Protein AF-A0AAV5FPY8-F1 (afdb_monomer_lite)

InterPro domains:
  IPR041118 Disease resistance, N-terminal [PF18052] (12-87)

Organism: NCBI:txid191504

Foldseek 3Di:
DPVVVVVVVVVVVVVVVVVVCCVVVVVVVVVVVVVVVVVVVVVVVVVVVVVVVVLVVCVVPDVVSVVVVVVVVVVVVVVVVVVVVVVDPVVVPVPPD

Radius of gyration: 26.72 Å; chains: 1; bounding box: 49×19×83 Å

Sequence (97 aa):
MAGVTALLTSAAVKMAGDKLGNVIGGQVNLFWNFSNNLEDMKDTLESLAAVLKDAERRSVREESVRLWLKRLKHAALEISDMLDEFQDPETQETAKV

Secondary structure (DSSP, 8-state):
--HHHHHHHHHHHHHHHHHHHHHHHHHHHHHHHHHHHHHHHHHHHHHHHHHHHHHHHHHTT-HHHHHHHHHHHHHHHHHHHHHHHHH-GGGGGGG--

pLDDT: mean 79.36, std 12.3, range [41.28, 97.25]

Structure (mmCIF, N/CA/C/O backbone):
data_AF-A0AAV5FPY8-F1
#
_entry.id   AF-A0AAV5FPY8-F1
#
loop_
_atom_site.group_PDB
_atom_site.id
_atom_site.type_symbol
_atom_site.label_atom_id
_atom_site.label_alt_id
_atom_site.label_comp_id
_atom_site.label_asym_id
_atom_site.label_entity_id
_atom_site.label_seq_id
_atom_site.pdbx_PDB_ins_code
_atom_site.Cartn_x
_atom_site.Cartn_y
_atom_site.Cartn_z
_atom_site.occupancy
_atom_site.B_iso_or_equiv
_atom_site.auth_seq_id
_atom_site.auth_comp_id
_atom_site.auth_asym_id
_atom_site.auth_atom_id
_atom_site.pdbx_PDB_model_num
ATOM 1 N N . MET A 1 1 ? 26.726 0.718 -60.281 1.00 55.84 1 MET A N 1
ATOM 2 C CA . MET A 1 1 ? 26.732 0.357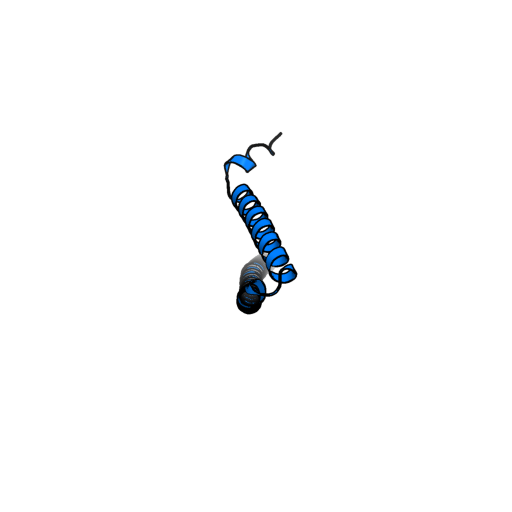 -58.842 1.00 55.84 1 MET A CA 1
ATOM 3 C C . MET A 1 1 ? 25.645 1.111 -58.046 1.00 55.84 1 MET A C 1
ATOM 5 O O . MET A 1 1 ? 25.908 1.540 -56.936 1.00 55.84 1 MET A O 1
ATOM 9 N N . ALA A 1 2 ? 24.418 1.281 -58.568 1.00 60.22 2 AL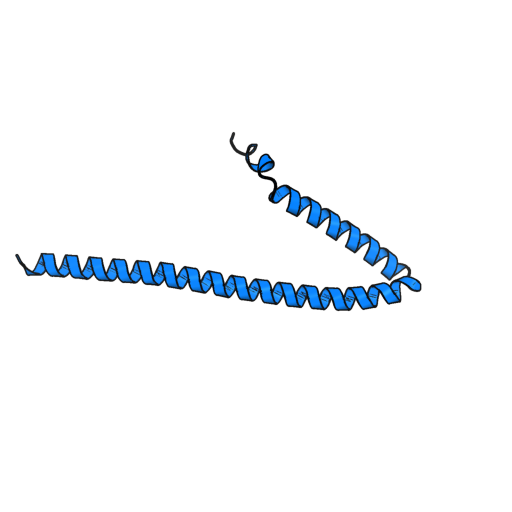A A N 1
ATOM 10 C CA . ALA A 1 2 ? 23.353 2.036 -57.876 1.00 60.22 2 ALA A CA 1
ATOM 11 C C . ALA A 1 2 ? 22.453 1.164 -56.971 1.00 60.22 2 ALA A C 1
ATOM 13 O O . ALA A 1 2 ? 21.879 1.656 -56.005 1.00 60.22 2 ALA A O 1
ATOM 14 N N . GLY A 1 3 ? 22.346 -0.139 -57.258 1.00 64.62 3 GLY A N 1
ATOM 15 C CA . GLY A 1 3 ? 21.446 -1.042 -56.530 1.00 64.62 3 GLY A CA 1
ATOM 16 C C . GLY A 1 3 ? 21.872 -1.335 -55.089 1.00 64.62 3 GLY A C 1
ATOM 17 O O . GLY A 1 3 ? 21.029 -1.388 -54.202 1.00 64.62 3 GLY A O 1
ATOM 18 N N . VAL A 1 4 ? 23.175 -1.474 -54.826 1.00 66.94 4 VAL A N 1
ATOM 19 C CA . VAL A 1 4 ? 23.682 -1.831 -53.486 1.00 66.94 4 VAL A CA 1
ATOM 20 C C . VAL A 1 4 ? 23.498 -0.681 -52.490 1.00 66.94 4 VAL A C 1
ATOM 22 O O . VAL A 1 4 ? 23.076 -0.908 -51.361 1.00 66.94 4 VAL A O 1
ATOM 25 N N . THR A 1 5 ? 23.740 0.562 -52.911 1.00 59.78 5 THR A N 1
ATOM 26 C CA . THR A 1 5 ? 23.597 1.745 -52.050 1.00 59.78 5 THR A CA 1
ATOM 27 C C . THR A 1 5 ? 22.146 1.950 -51.613 1.00 59.78 5 THR A C 1
ATOM 29 O O . THR A 1 5 ? 21.889 2.159 -50.433 1.00 59.78 5 THR A O 1
ATOM 32 N N . ALA A 1 6 ? 21.187 1.799 -52.534 1.00 60.16 6 ALA A N 1
ATOM 33 C CA . ALA A 1 6 ? 19.759 1.906 -52.228 1.00 60.16 6 ALA A CA 1
ATOM 34 C C . ALA A 1 6 ? 19.284 0.829 -51.232 1.00 60.16 6 ALA A C 1
ATOM 36 O O . ALA A 1 6 ? 18.508 1.122 -50.320 1.00 60.16 6 ALA A O 1
ATOM 37 N N . LEU A 1 7 ? 19.788 -0.404 -51.360 1.00 74.69 7 LEU A N 1
ATOM 38 C CA . LEU A 1 7 ? 19.485 -1.489 -50.424 1.00 74.69 7 LEU A CA 1
ATOM 39 C C . LEU A 1 7 ? 20.008 -1.186 -49.015 1.00 74.69 7 LEU A C 1
ATOM 41 O O . LEU A 1 7 ? 19.252 -1.313 -48.051 1.00 74.69 7 LEU A O 1
ATOM 45 N N . LEU A 1 8 ? 21.252 -0.716 -48.892 1.00 75.00 8 LEU A N 1
ATOM 46 C CA . LEU A 1 8 ? 21.839 -0.334 -47.602 1.00 75.00 8 LEU A CA 1
ATOM 47 C C . LEU A 1 8 ? 21.066 0.813 -46.936 1.00 75.00 8 LEU A C 1
ATOM 49 O O . LEU A 1 8 ? 20.765 0.736 -45.745 1.00 75.00 8 LEU A O 1
ATOM 53 N N . THR A 1 9 ? 20.669 1.837 -47.698 1.00 73.88 9 THR A N 1
ATOM 54 C CA . THR A 1 9 ? 19.834 2.934 -47.185 1.00 73.88 9 THR A CA 1
ATOM 55 C C . THR A 1 9 ? 18.484 2.421 -46.679 1.00 73.88 9 THR A C 1
ATOM 57 O O . THR A 1 9 ? 18.057 2.783 -45.585 1.00 73.88 9 THR A O 1
ATOM 60 N N . SER A 1 10 ? 17.829 1.530 -47.427 1.00 68.31 10 SER A N 1
ATOM 61 C CA . SER A 1 10 ? 16.537 0.964 -47.020 1.00 68.31 10 SER A CA 1
ATOM 62 C C . SER A 1 10 ? 16.631 0.113 -45.747 1.00 68.31 10 SER A C 1
ATOM 64 O O . SER A 1 10 ? 15.748 0.179 -44.892 1.00 68.31 10 SER A O 1
ATOM 66 N N . ALA A 1 11 ? 17.722 -0.640 -45.580 1.00 79.88 11 ALA A N 1
ATOM 67 C CA . ALA A 1 11 ? 17.970 -1.439 -44.387 1.00 79.88 11 ALA A CA 1
ATOM 68 C C . ALA A 1 11 ? 18.213 -0.556 -43.153 1.00 79.88 11 ALA A C 1
ATOM 70 O O . ALA A 1 11 ? 17.674 -0.836 -42.083 1.00 79.88 11 ALA A O 1
ATOM 71 N N . ALA A 1 12 ? 18.964 0.539 -43.309 1.00 77.69 12 ALA A N 1
ATOM 72 C CA . ALA A 1 12 ? 19.216 1.487 -42.227 1.00 77.69 12 ALA A CA 1
ATOM 73 C C . ALA A 1 12 ? 17.926 2.170 -41.737 1.00 77.69 12 ALA A C 1
ATOM 75 O O . ALA A 1 12 ? 17.711 2.274 -40.530 1.00 77.69 12 ALA A O 1
ATOM 76 N N . VAL A 1 13 ? 17.039 2.579 -42.654 1.00 77.06 13 VAL A N 1
ATOM 77 C CA . VAL A 1 13 ? 15.744 3.193 -42.304 1.00 77.06 13 VAL A CA 1
ATOM 78 C C . VAL A 1 13 ? 14.841 2.208 -41.562 1.00 77.06 13 VAL A C 1
ATOM 80 O O . VAL A 1 13 ? 14.256 2.575 -40.546 1.00 77.06 13 VAL A O 1
ATOM 83 N N . LYS A 1 14 ? 14.765 0.949 -42.016 1.00 81.88 14 LYS A N 1
ATOM 84 C CA . LYS A 1 14 ? 14.007 -0.098 -41.312 1.00 81.88 14 LYS A CA 1
ATOM 85 C C . LYS A 1 14 ? 14.545 -0.334 -39.905 1.00 81.88 14 LYS A C 1
ATOM 87 O O . LYS A 1 14 ? 13.786 -0.255 -38.952 1.00 81.88 14 LYS A O 1
ATOM 92 N N . MET A 1 15 ? 15.859 -0.502 -39.761 1.00 81.06 15 MET A N 1
ATOM 93 C CA . MET A 1 15 ? 16.490 -0.698 -38.454 1.00 81.06 15 MET A CA 1
ATOM 94 C C . MET A 1 15 ? 16.248 0.481 -37.499 1.00 81.06 15 MET A C 1
ATOM 96 O O . MET A 1 15 ? 16.036 0.273 -36.305 1.00 81.06 15 MET A O 1
ATOM 100 N N . ALA A 1 16 ? 16.280 1.717 -38.006 1.00 78.25 16 ALA A N 1
ATOM 101 C CA . ALA A 1 16 ? 15.956 2.901 -37.216 1.00 78.25 16 ALA A CA 1
ATOM 102 C C . ALA A 1 16 ? 14.478 2.915 -36.793 1.00 78.25 16 ALA A C 1
ATOM 104 O O . ALA A 1 16 ? 14.186 3.187 -35.630 1.00 78.25 16 ALA A O 1
ATOM 105 N N . GLY A 1 17 ? 13.564 2.568 -37.704 1.00 78.94 17 GLY A N 1
ATOM 106 C CA . GLY A 1 17 ? 12.137 2.427 -37.413 1.00 78.94 17 GLY A CA 1
ATOM 107 C C . GLY A 1 17 ? 11.853 1.357 -36.360 1.00 78.94 17 GLY A C 1
ATOM 108 O O . GLY A 1 17 ? 11.153 1.630 -35.390 1.00 78.94 17 GLY A O 1
ATOM 109 N N . ASP A 1 18 ? 12.466 0.182 -36.490 1.00 83.25 18 ASP A N 1
ATOM 110 C CA . ASP A 1 18 ? 12.307 -0.931 -35.551 1.00 83.25 18 ASP A CA 1
ATOM 111 C C . ASP A 1 18 ? 12.846 -0.569 -34.159 1.00 83.25 18 ASP A C 1
ATOM 113 O O . ASP A 1 18 ? 12.193 -0.825 -33.147 1.00 83.25 18 ASP A O 1
ATOM 117 N N . LYS A 1 19 ? 14.010 0.097 -34.087 1.00 78.69 19 LYS A N 1
ATOM 118 C CA . LYS A 1 19 ? 14.564 0.594 -32.817 1.00 78.69 19 LYS A CA 1
ATOM 119 C C . LYS A 1 19 ? 13.665 1.644 -32.170 1.00 78.69 19 LYS A C 1
ATOM 121 O O . LYS A 1 19 ? 13.426 1.555 -30.969 1.00 78.69 19 LYS A O 1
ATOM 126 N N . LEU A 1 20 ? 13.170 2.617 -32.936 1.00 74.69 20 LEU A N 1
ATOM 127 C CA . LEU A 1 20 ? 12.266 3.650 -32.422 1.00 74.69 20 LEU A CA 1
ATOM 128 C C . LEU A 1 20 ? 10.943 3.044 -31.942 1.00 74.69 20 LEU A C 1
ATOM 130 O O . LEU A 1 20 ? 10.497 3.365 -30.845 1.00 74.69 20 LEU A O 1
ATOM 134 N N . GLY A 1 21 ? 10.360 2.124 -32.713 1.00 72.75 21 GLY A N 1
ATOM 135 C CA . GLY A 1 21 ? 9.151 1.398 -32.332 1.00 72.75 21 GLY A CA 1
ATOM 136 C C . GLY A 1 21 ? 9.340 0.575 -31.058 1.00 72.75 21 GLY A C 1
ATOM 137 O O . GLY A 1 21 ? 8.484 0.612 -30.180 1.00 72.75 21 GLY A O 1
ATOM 138 N N . ASN A 1 22 ? 10.483 -0.098 -30.907 1.00 80.31 22 ASN A N 1
ATOM 139 C CA . ASN A 1 22 ? 10.794 -0.866 -29.703 1.00 80.31 22 ASN A CA 1
ATOM 140 C C . ASN A 1 22 ? 11.023 0.028 -28.472 1.00 80.31 22 ASN A C 1
ATOM 142 O O . ASN A 1 22 ? 10.545 -0.292 -27.387 1.00 80.31 22 ASN A O 1
ATOM 146 N N . VAL A 1 23 ? 11.716 1.163 -28.626 1.00 76.81 23 VAL A N 1
ATOM 147 C CA . VAL A 1 23 ? 11.929 2.127 -27.530 1.00 76.81 23 VAL A CA 1
ATOM 148 C C . VAL A 1 23 ? 10.604 2.751 -27.089 1.00 76.81 23 VAL A C 1
ATOM 150 O O . VAL A 1 23 ? 10.298 2.743 -25.899 1.00 76.81 23 VAL A O 1
ATOM 153 N N . ILE A 1 24 ? 9.796 3.242 -28.032 1.00 76.75 24 ILE A N 1
ATOM 154 C CA . ILE A 1 24 ? 8.501 3.871 -27.738 1.00 76.75 24 ILE A CA 1
ATOM 155 C C . ILE A 1 24 ? 7.517 2.840 -27.172 1.00 76.75 24 ILE A C 1
ATOM 157 O O . ILE A 1 24 ? 6.885 3.090 -26.149 1.00 76.75 24 ILE A O 1
ATOM 161 N N . GLY A 1 25 ? 7.419 1.661 -27.792 1.00 77.62 25 GLY A N 1
ATOM 162 C CA . GLY A 1 25 ? 6.557 0.576 -27.322 1.00 77.62 25 GLY A CA 1
ATOM 163 C C . GLY A 1 25 ? 6.951 0.083 -25.930 1.00 77.62 25 GLY A C 1
ATOM 164 O O . GLY A 1 25 ? 6.086 -0.103 -25.076 1.00 77.62 25 GLY A O 1
ATOM 165 N N . GLY A 1 26 ? 8.254 -0.048 -25.665 1.00 79.44 26 GLY A N 1
ATOM 166 C CA . GLY A 1 26 ? 8.778 -0.391 -24.345 1.00 79.44 26 GLY A CA 1
ATOM 167 C C . GLY A 1 26 ? 8.437 0.657 -23.284 1.00 79.44 26 GLY A C 1
ATOM 168 O O . GLY A 1 26 ? 7.967 0.298 -22.208 1.00 79.44 26 GLY A O 1
ATOM 169 N N . GLN A 1 27 ? 8.609 1.946 -23.589 1.00 76.56 27 GLN A N 1
ATOM 170 C CA . GLN A 1 27 ? 8.281 3.040 -22.666 1.00 76.56 27 GLN A CA 1
ATOM 171 C C . GLN A 1 27 ? 6.781 3.120 -22.354 1.00 76.56 27 GLN A C 1
ATOM 173 O O . GLN A 1 27 ? 6.412 3.258 -21.190 1.00 76.56 27 GLN A O 1
ATOM 178 N N . VAL A 1 28 ? 5.913 2.982 -23.360 1.00 81.25 28 VAL A N 1
ATOM 179 C CA . VAL A 1 28 ? 4.452 2.977 -23.167 1.00 81.25 28 VAL A CA 1
ATOM 180 C C . VAL A 1 28 ? 4.009 1.772 -22.338 1.00 81.25 28 VAL A C 1
ATOM 182 O O . VAL A 1 28 ? 3.194 1.920 -21.431 1.00 81.25 28 VAL A O 1
ATOM 185 N N . ASN A 1 29 ? 4.577 0.591 -22.597 1.00 81.88 29 ASN A N 1
ATOM 186 C CA . ASN A 1 29 ? 4.275 -0.610 -21.821 1.00 81.88 29 ASN A CA 1
ATOM 187 C C . ASN A 1 29 ? 4.730 -0.477 -20.357 1.00 81.88 29 ASN A C 1
ATOM 189 O O . ASN A 1 29 ? 3.994 -0.845 -19.447 1.00 81.88 29 ASN A O 1
ATOM 193 N N . LEU A 1 30 ? 5.920 0.086 -20.115 1.00 85.25 30 LEU A N 1
ATOM 194 C CA . LEU A 1 30 ? 6.403 0.377 -18.762 1.00 85.25 30 LEU A CA 1
ATOM 195 C C . LEU A 1 30 ? 5.491 1.365 -18.034 1.00 85.25 30 LEU A C 1
ATOM 197 O O . LEU A 1 30 ? 5.143 1.119 -16.884 1.00 85.25 30 LEU A O 1
ATOM 201 N N . PHE A 1 31 ? 5.078 2.444 -18.705 1.00 84.94 31 PHE A N 1
ATOM 202 C CA . PHE A 1 31 ? 4.154 3.421 -18.137 1.00 84.94 31 PHE A CA 1
ATOM 203 C C . PHE A 1 31 ? 2.816 2.777 -17.764 1.00 84.94 31 PHE A C 1
ATOM 205 O O . PHE A 1 31 ? 2.360 2.948 -16.641 1.00 84.94 31 PHE A O 1
ATOM 212 N N . TRP A 1 32 ? 2.223 1.984 -18.662 1.00 83.75 32 TRP A N 1
ATOM 213 C CA . TRP A 1 32 ? 0.945 1.316 -18.404 1.00 83.75 32 TRP A CA 1
ATOM 214 C C . TRP A 1 32 ? 1.029 0.323 -17.242 1.00 83.75 32 TRP A C 1
ATOM 216 O O . TRP A 1 32 ? 0.194 0.348 -16.344 1.00 83.75 32 TRP A O 1
ATOM 226 N N . ASN A 1 33 ? 2.075 -0.508 -17.211 1.00 86.50 33 ASN A N 1
ATOM 227 C CA . ASN A 1 33 ? 2.298 -1.443 -16.107 1.00 86.50 33 ASN A CA 1
ATOM 228 C C . ASN A 1 33 ? 2.513 -0.708 -14.782 1.00 86.50 33 ASN A C 1
ATOM 230 O O . ASN A 1 33 ? 1.980 -1.118 -13.756 1.00 86.50 33 ASN A O 1
ATOM 234 N N . PHE A 1 34 ? 3.262 0.394 -14.798 1.00 80.38 34 PHE A N 1
ATOM 235 C CA . PHE A 1 34 ? 3.462 1.219 -13.615 1.00 80.38 34 PHE A CA 1
ATOM 236 C C . PHE A 1 34 ? 2.155 1.869 -13.140 1.00 80.38 34 PHE A C 1
ATOM 238 O O . PHE A 1 34 ? 1.872 1.841 -11.946 1.00 80.38 34 PHE A O 1
ATOM 245 N N . SER A 1 35 ? 1.329 2.392 -14.051 1.00 80.19 35 SER A N 1
ATOM 246 C CA . SER A 1 35 ? 0.007 2.934 -13.720 1.00 80.19 35 SER A CA 1
ATOM 247 C C . SER A 1 35 ? -0.913 1.884 -13.100 1.00 80.19 35 SER A C 1
ATOM 249 O O . SER A 1 35 ? -1.497 2.164 -12.058 1.00 80.19 35 SER A O 1
ATOM 251 N N . ASN A 1 36 ? -0.983 0.677 -13.670 1.00 86.81 36 ASN A N 1
ATOM 252 C CA . ASN A 1 36 ? -1.776 -0.418 -13.100 1.00 86.81 36 ASN A CA 1
ATOM 253 C C . ASN A 1 36 ? -1.281 -0.792 -11.695 1.00 86.81 36 ASN A C 1
ATOM 255 O O . ASN A 1 36 ? -2.079 -0.915 -10.775 1.00 86.81 36 ASN A O 1
ATOM 259 N N . ASN A 1 37 ? 0.039 -0.884 -11.495 1.00 85.12 37 ASN A N 1
ATOM 260 C CA . ASN A 1 37 ? 0.607 -1.171 -10.175 1.00 85.12 37 ASN A CA 1
ATOM 261 C C . ASN A 1 37 ? 0.244 -0.092 -9.138 1.00 85.12 37 ASN A C 1
ATOM 263 O O . ASN A 1 37 ? -0.020 -0.415 -7.983 1.00 85.12 37 ASN A O 1
ATOM 267 N N . LEU A 1 38 ? 0.234 1.190 -9.527 1.00 79.06 38 LEU A N 1
ATOM 268 C CA . LEU A 1 38 ? -0.185 2.278 -8.637 1.00 79.06 38 LEU A CA 1
ATOM 269 C C . LEU A 1 38 ? -1.682 2.215 -8.307 1.00 79.06 38 LEU A C 1
ATOM 271 O O . LEU A 1 38 ? -2.067 2.543 -7.185 1.00 79.06 38 LEU A O 1
ATOM 275 N N . GLU A 1 39 ? -2.515 1.798 -9.260 1.00 86.44 39 GLU A N 1
ATOM 276 C CA . GLU A 1 39 ? -3.948 1.587 -9.043 1.00 86.44 39 GLU A CA 1
ATOM 277 C C . GLU A 1 39 ? -4.198 0.420 -8.075 1.00 86.44 39 GLU A C 1
ATOM 279 O O . GLU A 1 39 ? -4.872 0.606 -7.063 1.00 86.44 39 GLU A O 1
ATOM 284 N N . ASP A 1 40 ? -3.531 -0.720 -8.268 1.00 88.69 40 ASP A N 1
ATOM 285 C CA . ASP A 1 40 ? -3.594 -1.865 -7.346 1.00 88.69 40 ASP A CA 1
ATOM 286 C C . ASP A 1 40 ? -3.114 -1.498 -5.926 1.00 88.69 40 ASP A C 1
ATOM 288 O O . ASP A 1 40 ? -3.693 -1.913 -4.911 1.00 88.69 40 ASP A O 1
ATOM 292 N N . MET A 1 41 ? -2.051 -0.688 -5.826 1.00 81.31 41 MET A N 1
ATOM 293 C CA . MET A 1 41 ? -1.567 -0.162 -4.545 1.00 81.31 41 MET A CA 1
ATOM 294 C C . MET A 1 41 ? -2.611 0.734 -3.877 1.00 81.31 41 MET A C 1
ATOM 296 O O . MET A 1 41 ? -2.823 0.631 -2.666 1.00 81.31 41 MET A O 1
ATOM 300 N N . LYS A 1 42 ? -3.280 1.598 -4.643 1.00 79.06 42 LYS A N 1
ATOM 301 C CA . LYS A 1 42 ? -4.345 2.463 -4.133 1.00 79.06 42 LYS A CA 1
ATOM 302 C C . LYS A 1 42 ? -5.513 1.633 -3.592 1.00 79.06 42 LYS A C 1
ATOM 304 O O . LYS A 1 42 ? -5.921 1.860 -2.455 1.00 79.06 42 LYS A O 1
ATOM 309 N N . ASP A 1 43 ? -5.993 0.645 -4.341 1.00 87.00 43 ASP A N 1
ATOM 310 C CA . ASP A 1 43 ? -7.102 -0.227 -3.928 1.00 87.00 43 ASP A CA 1
ATOM 311 C C . ASP A 1 43 ? -6.768 -1.023 -2.654 1.00 87.00 43 ASP A C 1
ATOM 313 O O . ASP A 1 43 ? -7.593 -1.184 -1.743 1.00 87.00 43 ASP A O 1
ATOM 317 N N . THR A 1 44 ? -5.515 -1.469 -2.543 1.00 87.12 44 THR A N 1
ATOM 318 C CA . THR A 1 44 ? -4.993 -2.115 -1.333 1.00 87.12 44 THR A CA 1
ATOM 319 C C . THR A 1 44 ? -5.026 -1.162 -0.135 1.00 87.12 44 THR A C 1
ATOM 321 O O . THR A 1 44 ? -5.477 -1.5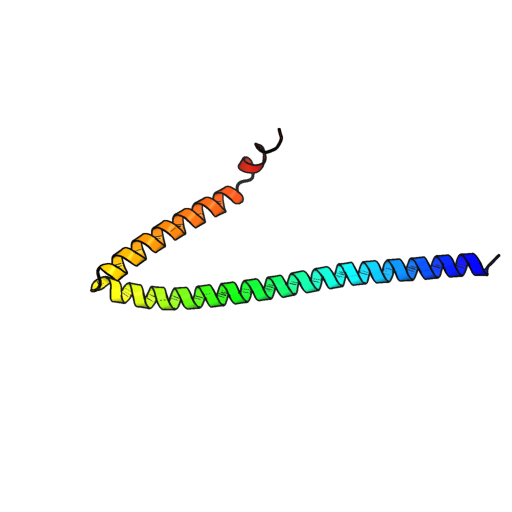43 0.950 1.00 87.12 44 THR A O 1
ATOM 324 N N . LEU A 1 45 ? -4.591 0.090 -0.312 1.00 81.00 45 LEU A N 1
ATOM 325 C CA . LEU A 1 45 ? -4.604 1.102 0.748 1.00 81.00 45 LEU A CA 1
ATOM 326 C C . LEU A 1 45 ? -6.029 1.484 1.170 1.00 81.00 45 LEU A C 1
ATOM 328 O O . LEU A 1 45 ? -6.286 1.632 2.366 1.00 81.00 45 LEU A O 1
ATOM 332 N N . GLU A 1 46 ? -6.970 1.590 0.231 1.00 83.69 46 GLU A N 1
ATOM 333 C CA . GLU A 1 46 ? -8.386 1.832 0.536 1.00 83.69 46 GLU A CA 1
ATOM 334 C C . GLU A 1 46 ? -8.991 0.680 1.354 1.00 83.69 46 GLU A C 1
ATOM 336 O O . GLU A 1 46 ? -9.656 0.910 2.372 1.00 83.69 46 GLU A O 1
ATOM 341 N N . SER A 1 47 ? -8.690 -0.564 0.972 1.00 86.25 47 SER A N 1
ATOM 342 C CA . SER A 1 47 ? -9.108 -1.762 1.710 1.00 86.25 47 SER A CA 1
ATOM 343 C C . SER A 1 47 ? -8.539 -1.779 3.133 1.00 86.25 47 SER A C 1
ATOM 345 O O . SER A 1 47 ? -9.267 -2.021 4.101 1.00 86.25 47 SER A O 1
ATOM 347 N N . LEU A 1 48 ? -7.251 -1.459 3.291 1.00 82.38 48 LEU A N 1
ATOM 348 C CA . LEU A 1 48 ? -6.605 -1.346 4.600 1.00 82.38 48 LEU A CA 1
ATOM 349 C C . LEU A 1 48 ? -7.223 -0.233 5.450 1.00 82.38 48 LEU A C 1
ATOM 351 O O . LEU A 1 48 ? -7.461 -0.446 6.638 1.00 82.38 48 LEU A O 1
ATOM 355 N N . ALA A 1 49 ? -7.538 0.925 4.866 1.00 79.38 49 ALA A N 1
ATOM 356 C CA . ALA A 1 49 ? -8.186 2.022 5.579 1.00 79.38 49 ALA A CA 1
ATOM 357 C C . ALA A 1 49 ? -9.565 1.611 6.122 1.00 79.38 49 ALA A C 1
ATOM 359 O O . ALA A 1 49 ? -9.908 1.933 7.264 1.00 79.38 49 ALA A O 1
ATOM 360 N N . ALA A 1 50 ? -10.339 0.850 5.343 1.00 84.06 50 ALA A N 1
ATOM 361 C CA . ALA A 1 50 ? -11.620 0.310 5.789 1.00 84.06 50 ALA A CA 1
ATOM 362 C C . ALA A 1 50 ? -11.456 -0.664 6.970 1.00 84.06 50 ALA A C 1
ATOM 364 O O . ALA A 1 50 ? -12.168 -0.539 7.972 1.00 84.06 50 ALA A O 1
ATOM 365 N N . VAL A 1 51 ? -10.486 -1.584 6.893 1.00 87.69 51 VAL A N 1
ATOM 366 C CA . VAL A 1 51 ? -10.183 -2.547 7.968 1.00 87.69 51 VAL A CA 1
ATOM 367 C C . VAL A 1 51 ? -9.684 -1.842 9.229 1.00 87.69 51 VAL A C 1
ATOM 369 O O . VAL A 1 51 ? -10.145 -2.150 10.327 1.00 87.69 51 VAL A O 1
ATOM 372 N N . LEU A 1 52 ? -8.790 -0.861 9.096 1.00 86.69 52 LEU A N 1
ATOM 373 C CA . LEU A 1 52 ? -8.278 -0.073 10.219 1.00 86.69 52 LEU A CA 1
ATOM 374 C C . LEU A 1 52 ? -9.394 0.692 10.931 1.00 86.69 52 LEU A C 1
ATOM 376 O O . LEU A 1 52 ? -9.431 0.712 12.159 1.00 86.69 52 LEU A O 1
ATOM 380 N N . LYS A 1 53 ? -10.341 1.259 10.177 1.00 84.25 53 LYS A N 1
ATOM 381 C CA . LYS A 1 53 ? -11.498 1.970 10.733 1.00 84.25 53 LYS A CA 1
ATOM 382 C C . LYS A 1 53 ? -12.421 1.055 11.541 1.00 84.25 53 LYS A C 1
ATOM 384 O O . LYS A 1 53 ? -13.012 1.491 12.528 1.00 84.25 53 LYS A O 1
ATOM 389 N N . ASP A 1 54 ? -12.590 -0.200 11.129 1.00 89.44 54 ASP A N 1
ATOM 390 C CA . ASP A 1 54 ? -13.324 -1.195 11.921 1.00 89.44 54 ASP A CA 1
ATOM 391 C C . ASP A 1 54 ? -12.530 -1.626 13.164 1.00 89.44 54 ASP A C 1
ATOM 393 O O . ASP A 1 54 ? -13.038 -1.588 14.289 1.00 89.44 54 ASP A O 1
ATOM 397 N N . ALA A 1 55 ? -11.248 -1.944 12.975 1.00 87.56 55 ALA A N 1
ATOM 398 C CA . ALA A 1 55 ? -10.349 -2.359 14.042 1.00 87.56 55 ALA A CA 1
ATOM 399 C C . ALA A 1 55 ? -10.224 -1.292 15.143 1.00 87.56 55 ALA A C 1
ATOM 401 O O . ALA A 1 55 ? -10.229 -1.628 16.327 1.00 87.56 55 ALA A O 1
ATOM 402 N N . GLU A 1 56 ? -10.171 -0.006 14.789 1.00 87.12 56 GLU A N 1
ATOM 403 C CA . GLU A 1 56 ? -10.106 1.096 15.750 1.00 87.12 56 GLU A CA 1
ATOM 404 C C . GLU A 1 56 ? -11.335 1.110 16.668 1.00 87.12 56 GLU A C 1
ATOM 406 O O . GLU A 1 56 ? -11.190 1.181 17.891 1.00 87.12 56 GLU A O 1
ATOM 411 N N . ARG A 1 57 ? -12.543 0.929 16.116 1.00 93.88 57 ARG A N 1
ATOM 412 C CA . ARG A 1 57 ? -13.778 0.845 16.914 1.00 93.88 57 ARG A CA 1
ATOM 413 C C . ARG A 1 57 ? -13.768 -0.357 17.854 1.00 93.88 57 ARG A C 1
ATOM 415 O O . ARG A 1 57 ? -14.160 -0.236 19.015 1.00 93.88 57 ARG A O 1
ATOM 422 N N . ARG A 1 58 ? 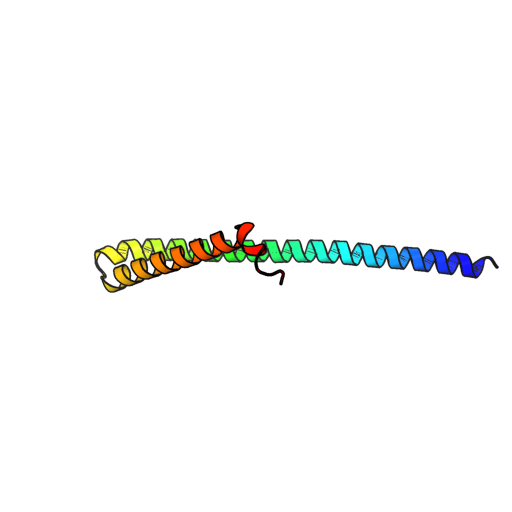-13.304 -1.512 17.369 1.00 95.38 58 ARG A N 1
ATOM 423 C CA . ARG A 1 58 ? -13.218 -2.754 18.153 1.00 95.38 58 ARG A CA 1
ATOM 424 C C . ARG A 1 58 ? -12.172 -2.673 19.264 1.00 95.38 58 ARG A C 1
ATOM 426 O O . ARG A 1 58 ? -12.397 -3.205 20.349 1.00 95.38 58 ARG A O 1
ATOM 433 N N . SER A 1 59 ? -11.082 -1.934 19.053 1.00 93.88 59 SER A N 1
ATOM 434 C CA . SER A 1 59 ? -9.972 -1.788 20.010 1.00 93.88 59 SER A CA 1
ATOM 435 C C . SER A 1 59 ? -10.368 -1.204 21.376 1.00 93.88 59 SER A C 1
ATOM 437 O O . SER A 1 59 ? -9.677 -1.417 22.379 1.00 93.88 59 SER A O 1
ATOM 439 N N . VAL A 1 60 ? -11.506 -0.500 21.433 1.00 94.06 60 VAL A N 1
ATOM 440 C CA . VAL A 1 60 ? -12.090 0.030 22.673 1.00 94.06 60 VAL A CA 1
ATOM 441 C C . VAL A 1 60 ? -12.460 -1.102 23.633 1.00 94.06 60 VAL A C 1
ATOM 443 O O . VAL A 1 60 ? -12.313 -0.959 24.845 1.00 94.06 60 VAL A O 1
ATOM 446 N N . ARG A 1 61 ? -12.938 -2.231 23.098 1.00 95.56 61 ARG A N 1
ATOM 447 C CA . ARG A 1 61 ? -13.479 -3.353 23.880 1.00 95.56 61 ARG A CA 1
ATOM 448 C C . ARG A 1 61 ? -12.629 -4.617 23.771 1.00 95.56 61 ARG A C 1
ATOM 450 O O . ARG A 1 61 ? -12.626 -5.420 24.696 1.00 95.56 61 ARG A O 1
ATOM 457 N N . GLU A 1 62 ? -11.892 -4.780 22.676 1.00 97.25 62 GLU A N 1
ATOM 458 C CA . GLU A 1 62 ? -11.087 -5.964 22.382 1.00 97.25 62 GLU A CA 1
ATOM 459 C C . GLU A 1 62 ? -9.589 -5.664 22.532 1.00 97.25 62 GLU A C 1
ATOM 461 O O . GLU A 1 62 ? -8.967 -4.996 21.701 1.00 97.25 62 GLU A O 1
ATOM 466 N N . GLU A 1 63 ? -8.984 -6.184 23.601 1.00 96.69 63 GLU A N 1
ATOM 467 C CA . GLU A 1 63 ? -7.565 -5.966 23.898 1.00 96.69 63 GLU A CA 1
ATOM 468 C C . GLU A 1 63 ? -6.626 -6.565 22.842 1.00 96.69 63 GLU A C 1
ATOM 470 O O . GLU A 1 63 ? -5.611 -5.954 22.505 1.00 96.69 63 GLU A O 1
ATOM 475 N N . SER A 1 64 ? -6.983 -7.715 22.267 1.00 96.12 64 SER A N 1
ATOM 476 C CA . SER A 1 64 ? -6.229 -8.342 21.176 1.00 96.12 64 SER A CA 1
ATOM 477 C C . SER A 1 64 ? -6.153 -7.440 19.940 1.00 96.12 64 SER A C 1
ATOM 479 O O . SER A 1 64 ? -5.075 -7.267 19.372 1.00 96.12 64 SER A O 1
ATOM 481 N N . VAL A 1 65 ? -7.266 -6.796 19.569 1.00 94.31 65 VAL A N 1
ATOM 482 C CA . VAL A 1 65 ? -7.330 -5.847 18.446 1.00 94.31 65 VAL A CA 1
ATOM 483 C C . VAL A 1 65 ? -6.500 -4.600 18.747 1.00 94.31 65 VAL A C 1
ATOM 485 O O . VAL A 1 65 ? -5.726 -4.147 17.905 1.00 94.31 65 VAL A O 1
ATOM 488 N N . ARG A 1 66 ? -6.585 -4.077 19.975 1.00 93.38 66 ARG A N 1
ATOM 489 C CA . ARG A 1 66 ? -5.762 -2.945 20.423 1.00 93.38 66 ARG A CA 1
ATOM 490 C C . ARG A 1 66 ? -4.265 -3.257 20.372 1.00 93.38 66 ARG A C 1
ATOM 492 O O . ARG A 1 66 ? -3.479 -2.410 19.950 1.00 93.38 66 ARG A O 1
ATOM 499 N N . LEU A 1 67 ? -3.858 -4.451 20.803 1.00 95.38 67 LEU A N 1
ATOM 500 C CA . LEU A 1 67 ? -2.464 -4.890 20.736 1.00 95.38 67 LEU A CA 1
ATOM 501 C C . LEU A 1 67 ? -1.994 -5.032 19.284 1.00 95.38 67 LEU A C 1
ATOM 503 O O . LEU A 1 67 ? -0.899 -4.577 18.954 1.00 95.38 67 LEU A O 1
ATOM 507 N N . TRP A 1 68 ? -2.818 -5.626 18.419 1.00 95.94 68 TRP A N 1
ATOM 508 C CA . TRP A 1 68 ? -2.503 -5.774 17.001 1.00 95.94 68 TRP A CA 1
ATOM 509 C C . TRP A 1 68 ? -2.313 -4.416 16.312 1.00 95.94 68 TRP A C 1
ATOM 511 O O . TRP A 1 68 ? -1.286 -4.210 15.670 1.00 95.94 68 TRP A O 1
ATOM 521 N N . LEU A 1 69 ? -3.208 -3.446 16.539 1.00 89.88 69 LEU A N 1
ATOM 522 C CA . LEU A 1 69 ? -3.072 -2.087 15.997 1.00 89.88 69 LEU A CA 1
ATOM 523 C C . LEU A 1 69 ? -1.804 -1.371 16.477 1.00 89.88 69 LEU A C 1
ATOM 525 O O . LEU A 1 69 ? -1.146 -0.693 15.690 1.00 89.88 69 LEU A O 1
ATOM 529 N N . LYS A 1 70 ? -1.422 -1.536 17.753 1.00 88.50 70 LYS A N 1
ATOM 530 C CA . LYS A 1 70 ? -0.161 -0.976 18.270 1.00 88.50 70 LYS A CA 1
ATOM 531 C C . LYS A 1 70 ? 1.056 -1.544 17.538 1.00 88.50 70 LYS A C 1
ATOM 533 O O . LYS A 1 70 ? 1.951 -0.785 17.180 1.00 88.50 70 LYS A O 1
ATOM 538 N N . ARG A 1 71 ? 1.082 -2.860 17.309 1.00 90.44 71 ARG A N 1
ATOM 539 C CA . ARG A 1 71 ? 2.173 -3.530 16.583 1.00 90.44 71 ARG A CA 1
ATOM 540 C C . ARG A 1 71 ? 2.215 -3.118 15.117 1.00 90.44 71 ARG A C 1
ATOM 542 O O . ARG A 1 71 ? 3.290 -2.831 14.611 1.00 90.44 71 ARG A O 1
ATOM 549 N N . LEU A 1 72 ? 1.054 -3.027 14.471 1.00 88.88 72 LEU A N 1
ATOM 550 C CA . LEU A 1 72 ? 0.953 -2.580 13.086 1.00 88.88 72 LEU A CA 1
ATOM 551 C C . LEU A 1 72 ? 1.470 -1.147 12.918 1.00 88.88 72 LEU A C 1
ATOM 553 O O . LEU A 1 72 ? 2.242 -0.886 12.004 1.00 88.88 72 LEU A O 1
ATOM 557 N N . LYS A 1 73 ? 1.105 -0.234 13.829 1.00 85.25 73 LYS A N 1
ATOM 558 C CA . LYS A 1 73 ? 1.631 1.137 13.830 1.00 85.25 73 LYS A CA 1
ATOM 559 C C . LYS A 1 73 ? 3.155 1.162 13.961 1.00 85.25 73 LYS A C 1
ATOM 561 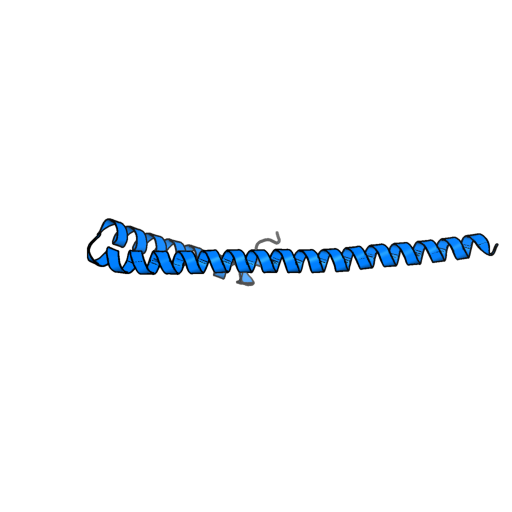O O . LYS A 1 73 ? 3.800 1.933 13.267 1.00 85.25 73 LYS A O 1
ATOM 566 N N . HIS A 1 74 ? 3.715 0.351 14.855 1.00 85.44 74 HIS A N 1
ATOM 567 C CA . HIS A 1 74 ? 5.163 0.288 15.042 1.00 85.44 74 HIS A CA 1
ATOM 568 C C . HIS A 1 74 ? 5.877 -0.204 13.779 1.00 85.44 74 HIS A C 1
ATOM 570 O O . HIS A 1 74 ? 6.773 0.479 13.304 1.00 85.44 74 HIS A O 1
ATOM 576 N N . ALA A 1 75 ? 5.407 -1.304 13.183 1.00 85.50 75 ALA A N 1
ATOM 577 C CA . ALA A 1 75 ? 5.972 -1.833 11.943 1.00 85.50 75 ALA A CA 1
ATOM 578 C C . ALA A 1 75 ? 5.858 -0.837 10.772 1.00 85.50 75 ALA A C 1
ATOM 580 O O . ALA A 1 75 ? 6.777 -0.715 9.973 1.00 85.50 75 ALA A O 1
ATOM 581 N N . ALA A 1 76 ? 4.748 -0.096 10.676 1.00 84.06 76 ALA A N 1
ATOM 582 C CA . ALA A 1 76 ? 4.581 0.933 9.650 1.00 84.06 76 ALA A CA 1
ATOM 583 C C . ALA A 1 76 ? 5.581 2.091 9.805 1.00 84.06 76 ALA A C 1
ATOM 585 O O . ALA A 1 76 ? 6.057 2.610 8.800 1.00 84.06 76 ALA A O 1
ATOM 586 N N . LEU A 1 77 ? 5.910 2.478 11.044 1.00 81.56 77 LEU A N 1
ATOM 587 C CA . LEU A 1 77 ? 6.938 3.487 11.311 1.00 81.56 77 LEU A CA 1
ATOM 588 C C . LEU A 1 77 ? 8.332 2.968 10.946 1.00 81.56 77 LEU A C 1
ATOM 590 O O . LEU A 1 77 ? 9.038 3.658 10.229 1.00 81.56 77 LEU A O 1
ATOM 594 N N . GLU A 1 78 ? 8.680 1.733 11.324 1.00 89.56 78 GLU A N 1
ATOM 595 C CA . GLU A 1 78 ? 9.967 1.129 10.937 1.00 89.56 78 GLU A CA 1
ATOM 596 C C . GLU A 1 78 ? 10.141 1.061 9.411 1.00 89.56 78 GLU A C 1
ATOM 598 O O . GLU A 1 78 ? 11.220 1.333 8.897 1.00 89.56 78 GLU A O 1
ATOM 603 N N . ILE A 1 79 ? 9.078 0.730 8.670 1.00 84.62 79 ILE A N 1
ATOM 604 C CA . ILE A 1 79 ? 9.112 0.724 7.200 1.00 84.62 79 ILE A CA 1
ATOM 605 C C . ILE A 1 79 ? 9.266 2.146 6.644 1.00 84.62 79 ILE A C 1
ATOM 607 O O . ILE A 1 79 ? 9.996 2.326 5.672 1.00 84.62 79 ILE A O 1
ATOM 611 N N . SER A 1 80 ? 8.592 3.143 7.232 1.00 80.44 80 SER A N 1
ATOM 612 C CA . SER A 1 80 ? 8.736 4.550 6.827 1.00 80.44 80 SER A CA 1
ATOM 613 C C . SER A 1 80 ? 10.174 5.023 7.005 1.00 80.44 80 SER A C 1
ATOM 615 O O . SER A 1 80 ? 10.753 5.541 6.059 1.00 80.44 80 SER A O 1
ATOM 617 N N . ASP A 1 81 ? 10.758 4.760 8.174 1.00 83.06 81 ASP A N 1
ATOM 618 C CA . ASP A 1 81 ? 12.130 5.147 8.495 1.00 83.06 81 ASP A CA 1
ATOM 619 C C . ASP A 1 81 ? 13.125 4.497 7.511 1.00 83.06 81 ASP A C 1
ATOM 621 O O . ASP A 1 81 ? 13.987 5.179 6.962 1.00 83.06 81 ASP A O 1
ATOM 625 N N . MET A 1 82 ? 12.956 3.205 7.183 1.00 85.62 82 MET A N 1
ATOM 626 C CA . MET A 1 82 ? 13.785 2.534 6.165 1.00 85.62 82 MET A CA 1
ATOM 627 C C . MET A 1 82 ? 13.636 3.158 4.769 1.00 85.62 82 MET A C 1
ATOM 629 O O . MET A 1 82 ? 14.611 3.261 4.030 1.00 85.62 82 MET A O 1
ATOM 633 N N . LEU A 1 83 ? 12.418 3.540 4.368 1.00 81.62 83 LEU A N 1
ATOM 634 C CA . LEU A 1 83 ? 12.174 4.169 3.065 1.00 81.62 83 LEU A CA 1
ATOM 635 C C . LEU A 1 83 ? 12.783 5.572 2.978 1.00 81.62 83 LEU A C 1
ATOM 637 O O . LEU A 1 83 ? 13.271 5.937 1.906 1.00 81.62 83 LEU A O 1
ATOM 641 N N . ASP A 1 84 ? 12.781 6.320 4.079 1.00 81.19 84 ASP A N 1
ATOM 642 C CA . ASP A 1 84 ? 13.426 7.629 4.174 1.00 81.19 84 ASP A CA 1
ATOM 643 C C . ASP A 1 84 ? 14.960 7.493 4.077 1.00 81.19 84 ASP A C 1
ATOM 645 O O . ASP A 1 84 ? 15.591 8.240 3.328 1.00 81.19 84 ASP A O 1
ATOM 649 N N . GLU A 1 85 ? 15.561 6.474 4.709 1.00 80.50 85 GLU A N 1
ATOM 650 C CA . GLU A 1 85 ? 16.999 6.167 4.581 1.00 80.50 85 GLU A CA 1
ATOM 651 C C . GLU A 1 85 ? 17.430 5.858 3.132 1.00 80.50 85 GLU A C 1
ATOM 653 O O . GLU A 1 85 ? 18.529 6.231 2.714 1.00 80.50 85 GLU A O 1
ATOM 658 N N . PHE A 1 86 ? 16.574 5.208 2.331 1.00 73.19 86 PHE A N 1
ATOM 659 C CA . PHE A 1 86 ? 16.859 4.935 0.912 1.00 73.19 86 PHE A CA 1
ATOM 660 C C . PHE A 1 86 ? 16.788 6.177 0.014 1.00 73.19 86 PHE A C 1
ATOM 662 O O . PHE A 1 86 ? 17.334 6.162 -1.094 1.00 73.19 86 PHE A O 1
ATOM 669 N N . GLN A 1 87 ? 16.083 7.223 0.446 1.00 68.75 87 GLN A N 1
ATOM 670 C CA . GLN A 1 87 ? 15.950 8.477 -0.299 1.00 68.75 87 GLN A CA 1
ATOM 671 C C . GLN A 1 87 ? 17.051 9.482 0.045 1.00 68.75 87 GLN A C 1
ATOM 673 O O . GLN A 1 87 ? 17.214 10.465 -0.681 1.00 68.75 87 GLN A O 1
ATOM 678 N N . ASP A 1 88 ? 17.818 9.230 1.107 1.00 69.44 88 ASP A N 1
ATOM 679 C CA . ASP A 1 88 ? 18.906 10.097 1.532 1.00 69.44 88 ASP A CA 1
ATOM 680 C C . ASP A 1 88 ? 20.146 9.918 0.625 1.00 69.44 88 ASP A C 1
ATOM 682 O O . ASP A 1 88 ? 20.733 8.831 0.574 1.00 69.44 88 ASP A O 1
ATOM 686 N N . PRO A 1 89 ? 20.577 10.951 -0.127 1.00 60.88 89 PRO A N 1
ATOM 687 C CA . PRO A 1 89 ? 21.736 10.856 -1.012 1.00 60.88 89 PRO A CA 1
ATOM 688 C C . PRO A 1 89 ? 23.067 10.591 -0.285 1.00 60.88 89 PRO A C 1
ATOM 690 O O . PRO A 1 89 ? 24.016 10.161 -0.944 1.00 60.88 89 PRO A O 1
ATOM 693 N N . GLU A 1 90 ? 23.166 10.796 1.036 1.00 58.75 90 GLU A N 1
ATOM 694 C CA . GLU A 1 90 ? 24.403 10.540 1.795 1.00 58.75 90 GLU A CA 1
ATOM 695 C C . GLU A 1 90 ? 24.723 9.040 1.967 1.00 58.75 90 GLU A C 1
ATOM 697 O O . GLU A 1 90 ? 25.884 8.665 2.151 1.00 58.75 90 GLU A O 1
ATOM 702 N N . THR A 1 91 ? 23.742 8.141 1.828 1.00 55.56 91 THR A N 1
ATOM 703 C CA . THR A 1 91 ? 23.967 6.691 1.988 1.00 55.56 91 THR A CA 1
ATOM 704 C C . THR A 1 91 ? 24.525 6.010 0.728 1.00 55.56 91 THR A C 1
ATOM 706 O O . THR A 1 91 ? 25.037 4.891 0.816 1.00 55.56 91 THR A O 1
ATOM 709 N N . GLN A 1 92 ? 24.540 6.681 -0.435 1.00 53.22 92 GLN A N 1
ATOM 710 C CA . GLN A 1 92 ? 25.119 6.135 -1.676 1.00 53.22 92 GLN A CA 1
ATOM 711 C C . GLN A 1 92 ? 26.643 6.321 -1.812 1.00 53.22 92 GLN A C 1
ATOM 713 O O . GLN A 1 92 ? 27.247 5.713 -2.700 1.00 53.22 92 GLN 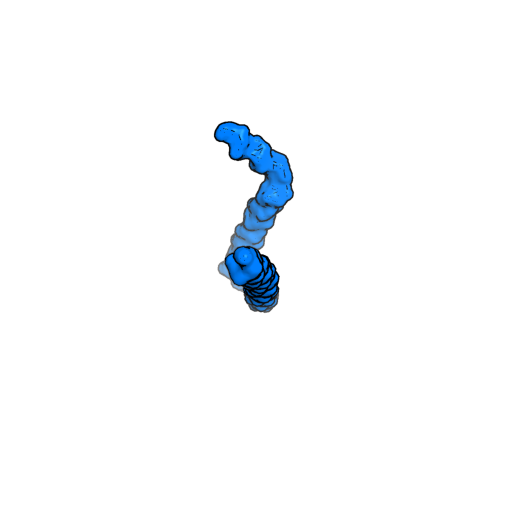A O 1
ATOM 718 N N . GLU A 1 93 ? 27.301 7.105 -0.950 1.00 49.47 93 GLU A N 1
ATOM 719 C CA . GLU A 1 93 ? 28.747 7.362 -1.075 1.00 49.47 93 GLU A CA 1
ATOM 720 C C . GLU A 1 93 ? 29.626 6.247 -0.468 1.00 49.47 93 GLU A C 1
ATOM 722 O O . GLU A 1 93 ? 30.779 6.077 -0.862 1.00 49.47 93 GLU A O 1
ATOM 727 N N . THR A 1 94 ? 29.087 5.395 0.412 1.00 45.78 94 THR A N 1
ATOM 728 C CA . THR A 1 94 ? 29.876 4.337 1.082 1.00 45.78 94 THR A CA 1
ATOM 729 C C . THR A 1 94 ? 29.951 3.004 0.321 1.00 45.78 94 THR A C 1
ATOM 731 O O . THR A 1 94 ? 30.693 2.112 0.727 1.00 45.78 94 THR A O 1
ATOM 734 N N . ALA A 1 95 ? 29.270 2.874 -0.825 1.00 52.62 95 ALA A N 1
ATOM 735 C CA . ALA A 1 95 ? 29.309 1.683 -1.689 1.00 52.62 95 ALA A CA 1
ATOM 736 C C . ALA A 1 95 ? 30.224 1.837 -2.927 1.00 52.62 95 ALA A C 1
ATOM 738 O O . ALA A 1 95 ? 30.064 1.129 -3.924 1.00 52.62 95 ALA A O 1
ATOM 739 N N . LYS A 1 96 ? 31.188 2.765 -2.880 1.00 45.75 96 LYS A N 1
ATOM 740 C CA . LYS A 1 96 ? 32.327 2.841 -3.809 1.00 45.75 96 LYS A CA 1
ATOM 741 C C . LYS A 1 96 ? 33.633 2.620 -3.040 1.00 45.75 96 LYS A C 1
ATOM 743 O O . LYS A 1 96 ? 34.347 3.572 -2.738 1.00 45.75 96 LYS A O 1
ATOM 748 N N . VAL A 1 97 ? 33.952 1.361 -2.749 1.00 41.28 97 VAL A N 1
ATOM 749 C CA . VAL A 1 97 ? 35.333 0.905 -2.509 1.00 41.28 97 VAL A CA 1
ATOM 750 C C . VAL A 1 97 ? 35.563 -0.355 -3.323 1.00 41.28 97 VAL A C 1
ATOM 752 O O . VAL A 1 97 ? 34.696 -1.253 -3.250 1.00 41.28 97 VAL A O 1
#